Protein AF-A0A496Q7R2-F1 (afdb_monomer_lite)

Foldseek 3Di:
DFPDWDWDDDDQKIKIKGFDDPVQLVVCVVVVVPVPQDWDDDDQWIWTDHSGIIMIMHRDLLVCVVVVLVCCVVPPDPVVSVVSVVVVLVVCVVVVVVVSCVSVVDDDPDPDDDD

pLDDT: mean 73.08, std 11.81, range [38.75, 91.88]

Secondary structure (DSSP, 8-state):
-EEEEEEEEETTEEEEEEEEPHHHHHHHHHTT-TT-SEEEEETTEEEEE-SSEEEEEES-HHHHHHHHHHHHHHHS-HHHHHHHHHHHHHHHHHTT-HHHHHHTT----------

Structure (mmCIF, N/CA/C/O backbone):
data_AF-A0A496Q7R2-F1
#
_entry.id   AF-A0A496Q7R2-F1
#
loop_
_atom_site.group_PDB
_atom_site.id
_atom_site.type_symbol
_atom_site.label_atom_id
_atom_site.label_alt_id
_atom_site.label_comp_id
_atom_site.label_asym_id
_atom_site.label_entity_id
_atom_site.label_seq_id
_atom_site.pdbx_PDB_ins_code
_atom_site.Cartn_x
_atom_site.Cartn_y
_atom_site.Cartn_z
_atom_site.occupancy
_atom_site.B_iso_or_equiv
_atom_site.auth_seq_id
_atom_site.auth_comp_id
_atom_site.auth_asym_id
_atom_site.auth_atom_id
_atom_site.pdbx_PDB_model_num
ATOM 1 N N . MET A 1 1 ? 12.863 3.763 -6.758 1.00 65.50 1 MET A N 1
ATOM 2 C CA . MET A 1 1 ? 12.628 4.214 -5.381 1.00 65.50 1 MET A CA 1
ATOM 3 C C . MET A 1 1 ? 11.128 4.462 -5.211 1.00 65.50 1 MET A C 1
ATOM 5 O O . MET A 1 1 ? 10.426 4.427 -6.215 1.00 65.50 1 MET A O 1
ATOM 9 N N . ILE A 1 2 ? 10.617 4.609 -3.985 1.00 66.31 2 ILE A N 1
ATOM 10 C CA . ILE A 1 2 ? 9.242 5.096 -3.757 1.00 66.31 2 ILE A CA 1
ATOM 11 C C . ILE A 1 2 ? 9.354 6.579 -3.459 1.00 66.31 2 ILE A C 1
ATOM 13 O O . ILE A 1 2 ? 9.949 6.939 -2.438 1.00 66.31 2 ILE A O 1
ATOM 17 N N . ASP A 1 3 ? 8.772 7.398 -4.318 1.00 70.06 3 ASP A N 1
ATOM 18 C CA . ASP A 1 3 ? 8.948 8.849 -4.299 1.00 70.06 3 ASP A CA 1
ATOM 19 C C . ASP A 1 3 ? 7.937 9.520 -3.378 1.00 70.06 3 AS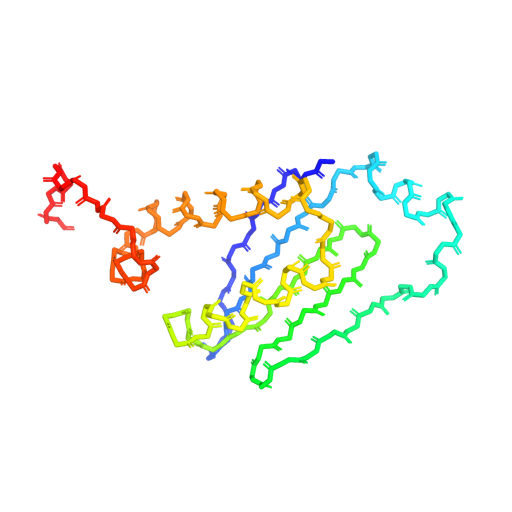P A C 1
ATOM 21 O O . ASP A 1 3 ? 8.248 10.506 -2.717 1.00 70.06 3 ASP A O 1
ATOM 25 N N . GLY A 1 4 ? 6.765 8.910 -3.213 1.00 68.38 4 GLY A N 1
ATOM 26 C CA . GLY A 1 4 ? 5.718 9.426 -2.346 1.00 68.38 4 GLY A CA 1
ATOM 27 C C . GLY A 1 4 ? 4.857 8.321 -1.764 1.00 68.38 4 GLY A C 1
ATOM 28 O O . GLY A 1 4 ? 4.758 7.228 -2.323 1.00 68.38 4 GLY A O 1
ATOM 29 N N . ILE A 1 5 ? 4.243 8.622 -0.624 1.00 71.12 5 ILE A N 1
ATOM 30 C CA . ILE A 1 5 ? 3.136 7.840 -0.080 1.00 71.12 5 ILE A CA 1
ATOM 31 C C . ILE A 1 5 ? 1.965 8.774 0.146 1.00 71.12 5 ILE A C 1
ATOM 33 O O . ILE A 1 5 ? 2.142 9.881 0.654 1.00 71.12 5 ILE A O 1
ATOM 37 N N . GLN A 1 6 ? 0.779 8.311 -0.216 1.00 79.44 6 GLN A N 1
ATOM 38 C CA . GLN A 1 6 ? -0.472 9.005 0.037 1.00 79.44 6 GLN A CA 1
ATOM 39 C C . GLN A 1 6 ? -1.402 8.072 0.806 1.00 79.44 6 GLN A C 1
ATOM 41 O O . GLN A 1 6 ? -1.515 6.896 0.470 1.00 79.44 6 GLN A O 1
ATOM 46 N N . LEU A 1 7 ? -2.050 8.598 1.846 1.00 78.12 7 LEU A N 1
ATOM 47 C CA . LEU A 1 7 ? -3.174 7.936 2.498 1.00 78.12 7 LEU A CA 1
ATOM 48 C C . LEU A 1 7 ? -4.435 8.729 2.177 1.00 78.12 7 LEU A C 1
ATOM 50 O O . LEU A 1 7 ? -4.589 9.866 2.623 1.00 78.12 7 LEU A O 1
ATOM 54 N N . LEU A 1 8 ? -5.334 8.120 1.416 1.00 80.38 8 LEU A N 1
ATOM 55 C CA . LEU A 1 8 ? -6.618 8.697 1.047 1.00 80.38 8 LEU A CA 1
ATOM 56 C C . LEU A 1 8 ? -7.740 7.946 1.758 1.00 80.38 8 LEU A C 1
ATOM 58 O O . LEU A 1 8 ? -7.656 6.744 2.010 1.00 80.38 8 LEU A O 1
ATOM 62 N N . LYS A 1 9 ? -8.818 8.660 2.075 1.00 8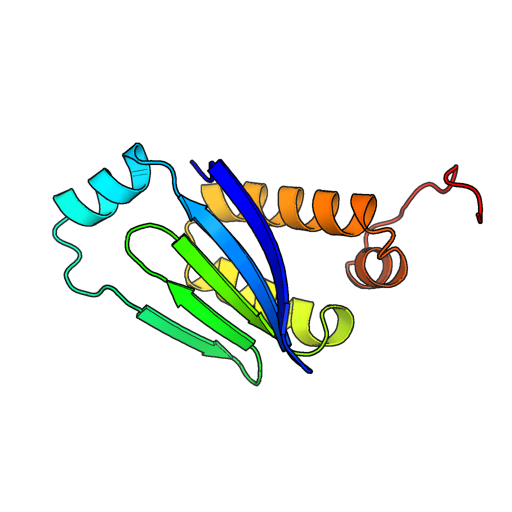0.12 9 LYS A N 1
ATOM 63 C CA . LYS A 1 9 ? -10.052 8.073 2.598 1.00 80.12 9 LYS A CA 1
ATOM 64 C C . LYS A 1 9 ? -11.179 8.360 1.617 1.00 80.12 9 LYS A C 1
ATOM 66 O O . LYS A 1 9 ? -11.425 9.517 1.293 1.00 80.12 9 LYS A O 1
ATOM 71 N N . SER A 1 10 ? -11.895 7.323 1.194 1.00 83.56 10 SER A N 1
ATOM 72 C CA . SER A 1 10 ? -13.124 7.463 0.410 1.00 83.56 10 SER A CA 1
ATOM 73 C C . SER A 1 10 ? -14.227 6.621 1.033 1.00 83.56 10 SER A C 1
ATOM 75 O O . SER A 1 10 ? -14.125 5.396 1.113 1.00 83.56 10 SER A O 1
ATOM 77 N N . LYS A 1 11 ? -15.294 7.284 1.494 1.00 84.94 11 LYS A N 1
ATOM 78 C CA . LYS A 1 11 ? -16.407 6.656 2.225 1.00 84.94 11 LYS A CA 1
ATOM 79 C C . LYS A 1 11 ? -15.888 5.802 3.401 1.00 84.94 11 LYS A C 1
ATOM 81 O O . LYS A 1 11 ? -15.306 6.342 4.341 1.00 84.94 11 LYS A O 1
ATOM 86 N N . ASN A 1 12 ? -16.067 4.483 3.311 1.00 82.56 12 ASN A N 1
ATOM 87 C CA . ASN A 1 12 ? -15.686 3.483 4.314 1.00 82.56 12 ASN A CA 1
ATOM 88 C C . ASN A 1 12 ? -14.391 2.732 3.952 1.00 82.56 12 ASN A C 1
ATOM 90 O O . ASN A 1 12 ? -14.148 1.646 4.475 1.00 82.56 12 ASN A O 1
ATOM 94 N N . ARG A 1 13 ? -13.593 3.268 3.022 1.00 84.62 13 ARG A N 1
ATOM 95 C CA . ARG A 1 13 ? -12.349 2.664 2.539 1.00 84.62 13 ARG A CA 1
ATOM 96 C C . ARG A 1 13 ? -11.179 3.625 2.698 1.00 84.62 13 ARG A C 1
ATOM 98 O O . ARG A 1 13 ? -11.333 4.845 2.582 1.00 84.62 13 ARG A O 1
ATOM 105 N N . TYR A 1 14 ? -10.018 3.044 2.938 1.00 83.12 14 TYR A N 1
ATOM 106 C CA . TYR A 1 14 ? -8.726 3.701 2.998 1.00 83.12 14 TYR A CA 1
ATOM 107 C C . TYR A 1 14 ? -7.854 3.176 1.863 1.00 83.12 14 TYR A C 1
ATOM 109 O O . TYR A 1 14 ? -7.907 1.991 1.544 1.00 83.12 14 TYR A O 1
ATOM 117 N N . TYR A 1 15 ? -7.058 4.066 1.280 1.00 84.38 15 TYR A N 1
ATOM 118 C CA . TYR A 1 15 ? -6.172 3.775 0.160 1.00 84.38 15 TYR A CA 1
ATOM 119 C C . TYR A 1 15 ? -4.779 4.257 0.522 1.00 84.38 15 TYR A C 1
ATOM 121 O O . TYR A 1 15 ? -4.593 5.435 0.828 1.00 84.38 15 TYR A O 1
ATOM 129 N N . LEU A 1 16 ? -3.819 3.344 0.518 1.00 84.44 16 LEU A N 1
ATOM 130 C CA . LEU A 1 16 ? -2.415 3.633 0.739 1.00 84.44 16 LEU A CA 1
ATOM 131 C C . LEU A 1 16 ? -1.669 3.469 -0.584 1.00 84.44 16 LEU A C 1
ATOM 133 O O . LEU A 1 16 ? -1.413 2.348 -1.020 1.00 84.44 16 LEU A O 1
ATOM 137 N N . THR A 1 17 ? -1.331 4.586 -1.213 1.00 83.81 17 THR A N 1
ATOM 138 C CA . THR A 1 17 ? -0.725 4.626 -2.547 1.00 83.81 17 THR A CA 1
ATOM 139 C C . THR A 1 17 ? 0.769 4.908 -2.432 1.00 83.81 17 THR A C 1
ATOM 141 O O . THR A 1 17 ? 1.179 5.902 -1.834 1.00 83.81 17 THR A O 1
ATOM 144 N N . PHE A 1 18 ? 1.592 4.050 -3.026 1.00 83.81 18 PHE A N 1
ATOM 145 C CA . PHE A 1 18 ? 3.043 4.159 -3.136 1.00 83.81 18 PHE A CA 1
ATOM 146 C C . PHE A 1 18 ? 3.410 4.615 -4.549 1.00 83.81 18 PHE A C 1
ATOM 148 O O . PHE A 1 18 ? 3.390 3.821 -5.492 1.00 83.81 18 PHE A O 1
ATOM 155 N N . LEU A 1 19 ? 3.775 5.887 -4.699 1.00 81.44 19 LEU A N 1
ATOM 156 C CA . LEU A 1 19 ? 4.212 6.439 -5.980 1.00 81.44 19 LEU A CA 1
ATOM 157 C C . LEU A 1 19 ? 5.630 5.961 -6.291 1.00 81.44 19 LEU A C 1
ATOM 159 O O . LEU A 1 19 ? 6.528 6.050 -5.447 1.00 81.44 19 LEU A O 1
ATOM 163 N N . LEU A 1 20 ? 5.836 5.437 -7.495 1.00 77.19 20 LEU A N 1
ATOM 164 C CA . LEU A 1 20 ? 7.123 4.902 -7.923 1.00 77.19 20 LEU A CA 1
ATOM 165 C C . LEU A 1 20 ? 7.916 5.965 -8.666 1.00 77.19 20 LEU A C 1
ATOM 167 O O . LEU A 1 20 ? 7.371 6.715 -9.468 1.00 77.19 20 LEU A O 1
ATOM 171 N N . SER A 1 21 ? 9.226 5.973 -8.432 1.00 78.56 21 SER A N 1
ATOM 172 C CA . SER A 1 21 ? 10.146 6.797 -9.211 1.00 78.56 21 SER A CA 1
ATOM 173 C C . SER A 1 21 ? 10.110 6.444 -10.686 1.00 78.56 21 SER A C 1
ATOM 175 O O . SER A 1 21 ? 10.067 5.250 -10.997 1.00 78.56 21 SER A O 1
ATOM 177 N N . GLU A 1 22 ? 10.332 7.431 -11.554 1.00 77.31 22 GLU A N 1
ATOM 178 C CA . GLU A 1 22 ? 10.515 7.243 -13.003 1.00 77.31 22 GLU A CA 1
ATOM 179 C C . GLU A 1 22 ? 11.480 6.092 -13.311 1.00 77.31 22 GLU A C 1
ATOM 181 O O . GLU A 1 22 ? 11.129 5.172 -14.034 1.00 77.31 22 GLU A O 1
ATOM 186 N N . LYS A 1 23 ? 12.621 6.006 -12.613 1.00 76.25 23 LYS A N 1
ATOM 187 C CA . LYS A 1 23 ? 13.585 4.900 -12.772 1.00 76.25 23 LYS A CA 1
ATOM 188 C C . LYS A 1 23 ? 12.993 3.495 -12.560 1.00 76.25 23 LYS A C 1
ATOM 190 O O . LYS A 1 23 ? 13.462 2.532 -13.163 1.00 76.25 23 LYS A O 1
ATOM 195 N N . ILE A 1 24 ? 12.021 3.335 -11.659 1.00 71.44 24 ILE A N 1
ATOM 196 C CA . ILE A 1 24 ? 11.333 2.048 -11.440 1.00 71.44 24 ILE A CA 1
ATOM 197 C C . ILE A 1 24 ? 10.259 1.843 -12.498 1.00 71.44 24 ILE A C 1
ATOM 199 O O . ILE A 1 24 ? 10.161 0.735 -13.020 1.00 71.44 24 ILE A O 1
ATOM 203 N N . THR A 1 25 ? 9.485 2.881 -12.800 1.00 69.56 25 THR A N 1
ATOM 204 C CA . THR A 1 25 ? 8.472 2.869 -13.859 1.00 69.56 25 THR A CA 1
ATOM 205 C C . THR A 1 25 ? 9.101 2.443 -15.189 1.00 69.56 25 THR A C 1
ATOM 207 O O . THR A 1 25 ? 8.674 1.457 -15.787 1.00 69.56 25 THR A O 1
ATOM 210 N N . ASP A 1 26 ? 10.217 3.065 -15.566 1.00 69.94 26 ASP A N 1
ATOM 211 C CA . ASP A 1 26 ? 11.004 2.736 -16.753 1.00 69.94 26 ASP A CA 1
ATOM 212 C C . ASP A 1 26 ? 11.559 1.320 -16.693 1.00 69.94 26 ASP A C 1
ATOM 214 O O . ASP A 1 26 ? 11.557 0.607 -17.688 1.00 69.94 26 ASP A O 1
ATOM 218 N N . ARG A 1 27 ? 12.014 0.856 -15.524 1.00 70.56 27 ARG A N 1
ATOM 219 C CA . ARG A 1 27 ? 12.489 -0.525 -15.371 1.00 70.56 27 ARG A CA 1
ATOM 220 C C . ARG A 1 27 ? 11.352 -1.533 -15.566 1.00 70.56 27 ARG A C 1
ATOM 222 O O . ARG A 1 27 ? 11.571 -2.541 -16.229 1.00 70.56 27 ARG A O 1
ATOM 229 N N . ARG A 1 28 ? 10.151 -1.278 -15.031 1.00 72.06 28 ARG A N 1
ATOM 230 C CA . ARG A 1 28 ? 8.963 -2.131 -15.241 1.00 72.06 28 ARG A CA 1
ATOM 231 C C . ARG A 1 28 ? 8.558 -2.157 -16.718 1.00 72.06 28 ARG A C 1
ATOM 233 O O . ARG A 1 28 ? 8.269 -3.234 -17.243 1.00 72.06 28 ARG A O 1
ATOM 240 N N . TYR A 1 29 ? 8.611 -1.002 -17.379 1.00 65.25 29 TYR A N 1
ATOM 241 C CA . TYR A 1 29 ? 8.330 -0.849 -18.804 1.00 65.25 29 TYR A CA 1
ATOM 242 C C . TYR A 1 29 ? 9.368 -1.564 -19.688 1.00 65.25 29 TYR A C 1
ATOM 244 O O . TYR A 1 29 ? 9.009 -2.417 -20.499 1.00 65.25 29 TYR A O 1
ATOM 252 N N . ASN A 1 30 ? 10.659 -1.296 -19.473 1.00 60.56 30 ASN A N 1
ATOM 253 C CA . ASN A 1 30 ? 11.777 -1.841 -20.253 1.00 60.56 30 ASN A CA 1
ATOM 254 C C . ASN A 1 30 ? 11.959 -3.352 -20.072 1.00 60.56 30 ASN A C 1
ATOM 256 O O . ASN A 1 30 ? 12.416 -4.028 -20.989 1.00 60.56 30 ASN A O 1
ATOM 260 N N . LEU A 1 31 ? 11.566 -3.907 -18.921 1.00 62.00 31 LEU A N 1
ATOM 261 C CA . LEU A 1 31 ? 11.523 -5.359 -18.710 1.00 62.00 31 LEU A CA 1
A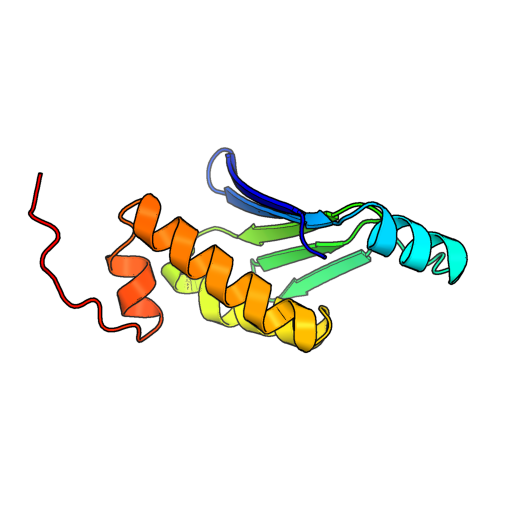TOM 262 C C . LEU A 1 31 ? 10.364 -6.040 -19.456 1.00 62.00 31 LEU A C 1
ATOM 264 O O . LEU A 1 31 ? 10.191 -7.251 -19.331 1.00 62.00 31 LEU A O 1
ATOM 268 N N . GLY A 1 32 ? 9.551 -5.292 -20.210 1.00 50.47 32 GLY A N 1
ATOM 269 C CA . GLY A 1 32 ? 8.461 -5.852 -21.002 1.00 50.47 32 GLY A CA 1
ATOM 270 C C . GLY A 1 32 ? 7.432 -6.584 -20.144 1.00 50.47 32 GLY A C 1
ATOM 271 O O . GLY A 1 32 ? 6.791 -7.519 -20.626 1.00 50.47 32 GLY A O 1
ATOM 272 N N . LEU A 1 33 ? 7.274 -6.190 -18.872 1.00 58.28 33 LEU A N 1
ATOM 273 C CA . LEU A 1 33 ? 6.300 -6.773 -17.953 1.00 58.28 33 LEU A CA 1
ATOM 274 C C . LEU A 1 33 ? 4.885 -6.355 -18.387 1.00 58.28 33 LEU A C 1
ATOM 276 O O . LEU A 1 33 ? 4.250 -5.502 -17.773 1.00 58.28 33 LEU A O 1
ATOM 280 N N . ARG A 1 34 ? 4.374 -6.995 -19.450 1.00 51.88 34 ARG A N 1
ATOM 281 C CA . ARG A 1 34 ? 3.019 -6.823 -20.019 1.00 51.88 34 ARG A CA 1
ATOM 282 C C . ARG A 1 34 ? 1.895 -7.211 -19.055 1.00 51.88 34 ARG A C 1
ATOM 284 O O . ARG A 1 34 ? 0.728 -7.026 -19.364 1.00 51.88 34 ARG A O 1
ATOM 291 N N . ALA A 1 35 ? 2.243 -7.773 -17.902 1.00 56.31 35 ALA A N 1
ATOM 292 C CA . ALA A 1 35 ? 1.311 -8.274 -16.907 1.00 56.31 35 ALA A CA 1
ATOM 293 C C . ALA A 1 35 ? 0.765 -7.183 -15.967 1.00 56.31 35 ALA A C 1
ATOM 295 O O . ALA A 1 35 ? 0.190 -7.539 -14.948 1.00 56.31 35 ALA A O 1
ATOM 296 N N . TYR A 1 36 ? 0.976 -5.893 -16.253 1.00 64.50 36 TYR A N 1
ATOM 297 C CA . TYR A 1 36 ? 0.385 -4.786 -15.495 1.00 64.50 36 TYR A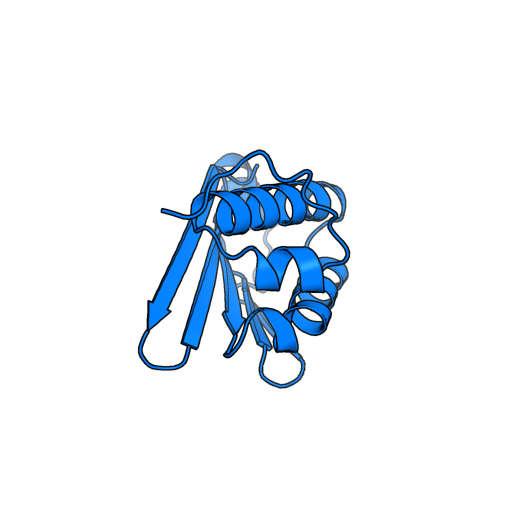 CA 1
ATOM 298 C C . TYR A 1 36 ? -0.822 -4.186 -16.236 1.00 64.50 36 TYR A C 1
ATOM 300 O O . TYR A 1 36 ? -0.757 -4.047 -17.459 1.00 64.50 36 TYR A O 1
ATOM 308 N N . PRO A 1 37 ? -1.881 -3.765 -15.519 1.00 76.31 37 PRO A N 1
ATOM 309 C CA . PRO A 1 37 ? -2.004 -3.756 -14.057 1.00 76.31 37 PRO A CA 1
ATOM 310 C C . PRO A 1 37 ? -2.245 -5.147 -13.443 1.00 76.31 37 PRO A C 1
ATOM 312 O O . PRO A 1 37 ? -2.804 -6.031 -14.086 1.00 76.31 37 PRO A O 1
ATOM 315 N N . LYS A 1 38 ? -1.827 -5.328 -12.184 1.00 81.31 38 LYS A N 1
ATOM 316 C CA . LYS A 1 38 ? -2.075 -6.538 -11.383 1.00 81.31 38 LYS A CA 1
ATOM 317 C C . LYS A 1 38 ? -2.971 -6.212 -10.205 1.00 81.31 38 LYS A C 1
ATOM 319 O O . LYS A 1 38 ? -2.820 -5.160 -9.591 1.00 81.31 38 LYS A O 1
ATOM 324 N N . LEU A 1 39 ? -3.850 -7.146 -9.870 1.00 86.25 39 LEU A N 1
ATOM 325 C CA . LEU A 1 39 ? -4.692 -7.070 -8.689 1.00 86.25 39 LEU A CA 1
ATOM 326 C C . LEU A 1 39 ? -4.462 -8.314 -7.838 1.00 86.25 39 LEU A C 1
ATOM 328 O O . LEU A 1 39 ? -4.681 -9.435 -8.296 1.00 86.25 39 LEU A O 1
ATOM 332 N N . PHE A 1 40 ? -4.036 -8.100 -6.601 1.00 86.31 40 PHE A N 1
ATOM 333 C CA . PHE A 1 40 ? -3.868 -9.138 -5.595 1.00 86.31 40 PHE A CA 1
ATOM 334 C C . PHE A 1 40 ? -4.878 -8.899 -4.482 1.00 86.31 40 PHE A C 1
ATOM 336 O O . PHE A 1 40 ? -5.113 -7.757 -4.092 1.00 86.31 40 PHE A O 1
ATOM 343 N N . LYS A 1 41 ? -5.491 -9.964 -3.970 1.00 87.94 41 LYS A N 1
ATOM 344 C CA . LYS A 1 41 ? -6.517 -9.856 -2.930 1.00 87.94 41 LYS A CA 1
ATOM 345 C C . LYS A 1 41 ? -6.214 -10.791 -1.780 1.00 87.94 41 LYS A C 1
ATOM 347 O O . LYS A 1 41 ? -5.801 -11.930 -1.992 1.00 87.94 41 LYS A O 1
ATOM 352 N N . ARG A 1 42 ? -6.469 -10.312 -0.568 1.00 85.00 42 ARG A N 1
ATOM 353 C CA . ARG A 1 42 ? -6.479 -11.124 0.645 1.00 85.00 42 ARG A CA 1
ATOM 354 C C . ARG A 1 42 ? -7.561 -10.597 1.577 1.00 85.00 42 ARG A C 1
ATOM 356 O O . ARG A 1 42 ? -7.472 -9.477 2.073 1.00 85.00 42 ARG A O 1
ATOM 363 N N . ASP A 1 43 ? -8.587 -11.411 1.795 1.00 86.38 43 ASP A N 1
ATOM 364 C CA . ASP A 1 43 ? -9.811 -11.026 2.501 1.00 86.38 43 ASP A CA 1
ATOM 365 C C . ASP A 1 43 ? -10.416 -9.723 1.943 1.00 86.38 43 ASP A C 1
ATOM 367 O O . ASP A 1 43 ? -10.824 -9.675 0.784 1.00 86.38 43 ASP A O 1
ATOM 371 N N . LYS A 1 44 ? -10.474 -8.667 2.764 1.00 85.50 44 LYS A N 1
ATOM 372 C CA . LYS A 1 44 ? -10.995 -7.335 2.413 1.00 85.50 44 LYS A CA 1
ATOM 373 C C . LYS A 1 44 ? -9.903 -6.340 2.008 1.00 85.50 44 LYS A C 1
ATOM 375 O O . LYS A 1 44 ? -10.197 -5.154 1.887 1.00 85.50 44 LYS A O 1
ATOM 380 N N . VAL A 1 45 ? -8.665 -6.807 1.852 1.00 87.62 45 VAL A N 1
ATOM 381 C CA . VAL A 1 45 ? -7.521 -5.988 1.449 1.00 87.62 45 VAL A CA 1
ATOM 382 C C . VAL A 1 45 ? -7.175 -6.292 -0.001 1.00 87.62 45 VAL A C 1
ATOM 384 O O . VAL A 1 45 ? -7.002 -7.455 -0.379 1.00 87.62 45 VAL A O 1
ATOM 387 N N . GLU A 1 46 ? -7.051 -5.247 -0.810 1.00 91.88 46 GLU A N 1
ATOM 388 C CA . GLU A 1 46 ? -6.712 -5.360 -2.227 1.00 91.88 46 GLU A CA 1
ATOM 389 C C . GLU A 1 46 ? -5.437 -4.566 -2.513 1.00 91.88 46 GLU A C 1
ATOM 391 O O . GLU A 1 46 ? -5.338 -3.404 -2.140 1.00 91.88 46 GLU A O 1
ATOM 396 N N . LEU A 1 47 ? -4.452 -5.190 -3.160 1.00 87.88 47 LEU A N 1
ATOM 397 C CA . LEU A 1 47 ? -3.250 -4.533 -3.669 1.00 87.88 47 LEU A CA 1
ATOM 398 C C . LEU A 1 47 ? -3.369 -4.422 -5.189 1.00 87.88 47 LEU A C 1
ATOM 400 O O . LEU A 1 47 ? -3.317 -5.425 -5.906 1.00 87.88 47 LEU A O 1
ATOM 404 N N . PHE A 1 48 ? -3.501 -3.197 -5.671 1.00 88.12 48 PHE A N 1
ATOM 405 C CA . PHE A 1 48 ? -3.449 -2.857 -7.079 1.00 88.12 48 PHE A CA 1
ATOM 406 C C . PHE A 1 48 ? -2.050 -2.364 -7.443 1.00 88.12 48 PHE A C 1
ATOM 408 O O . PHE A 1 48 ? -1.561 -1.385 -6.890 1.00 88.12 48 PHE A O 1
ATOM 415 N N . SER A 1 49 ? -1.403 -3.008 -8.407 1.00 84.62 49 SER A N 1
ATOM 416 C CA . SER A 1 49 ? -0.102 -2.580 -8.915 1.00 84.62 49 SER A CA 1
ATOM 417 C C . SER A 1 49 ? -0.215 -2.135 -10.365 1.00 84.62 49 SER A C 1
ATOM 419 O O . SER A 1 49 ? -0.736 -2.863 -11.211 1.00 84.62 49 SER A O 1
ATOM 421 N N . SER A 1 50 ? 0.324 -0.960 -10.668 1.00 84.69 50 SER A N 1
ATOM 422 C CA . SER A 1 50 ? 0.394 -0.377 -12.007 1.00 84.69 50 SER A CA 1
ATOM 423 C C . SER A 1 50 ? 1.849 -0.176 -12.448 1.00 84.69 50 SER A C 1
ATOM 425 O O . SER A 1 50 ? 2.788 -0.637 -11.797 1.00 84.69 50 SER A O 1
ATOM 427 N N . GLN A 1 51 ? 2.059 0.506 -13.574 1.00 77.75 51 GLN A N 1
ATOM 428 C CA . GLN A 1 51 ? 3.408 0.904 -13.988 1.00 77.75 51 GLN A CA 1
ATOM 429 C C . GLN A 1 51 ? 4.012 1.948 -13.038 1.00 77.75 51 GLN A C 1
ATOM 431 O O . GLN A 1 51 ? 5.195 1.864 -12.718 1.00 77.75 51 GLN A O 1
ATOM 436 N N . SER A 1 52 ? 3.192 2.881 -12.546 1.00 80.25 52 SER A N 1
ATOM 437 C CA . SER A 1 52 ? 3.664 4.089 -11.854 1.00 80.25 52 SER A CA 1
ATOM 438 C C . SER A 1 52 ? 3.386 4.094 -10.350 1.00 80.25 52 SER A C 1
ATOM 440 O O . SER A 1 52 ? 3.895 4.954 -9.635 1.00 80.25 52 SER A O 1
ATOM 442 N N . TYR A 1 53 ? 2.576 3.162 -9.848 1.00 84.94 53 TYR A N 1
ATOM 443 C CA . TYR A 1 53 ? 2.232 3.087 -8.430 1.00 84.94 53 TYR A CA 1
ATOM 444 C C . TYR A 1 53 ? 1.840 1.674 -7.994 1.00 84.94 53 TYR A C 1
ATOM 446 O O . TYR A 1 53 ? 1.441 0.842 -8.807 1.00 84.94 53 TYR A O 1
ATOM 454 N N . ASP A 1 54 ? 1.938 1.429 -6.692 1.00 84.75 54 ASP A N 1
ATOM 455 C CA . ASP A 1 54 ? 1.311 0.301 -6.004 1.00 84.75 54 ASP A CA 1
ATOM 456 C C . ASP A 1 54 ? 0.303 0.893 -4.994 1.00 84.75 54 ASP A C 1
ATOM 458 O O . ASP A 1 54 ? 0.631 1.855 -4.312 1.00 84.75 54 ASP A O 1
ATOM 462 N N . GLU A 1 55 ? -0.926 0.395 -4.907 1.00 89.38 55 GLU A N 1
ATOM 463 C CA . GLU A 1 55 ? -1.997 0.941 -4.061 1.00 89.38 55 GLU A CA 1
ATOM 464 C C . GLU A 1 55 ? -2.670 -0.163 -3.258 1.00 89.38 55 GLU A C 1
ATOM 466 O O . GLU A 1 55 ? -3.050 -1.190 -3.813 1.00 89.38 55 GLU A O 1
ATOM 471 N N . ILE A 1 56 ? -2.830 0.053 -1.954 1.00 89.50 56 ILE A N 1
ATOM 472 C CA . ILE A 1 56 ? -3.505 -0.886 -1.060 1.00 89.50 56 ILE A CA 1
ATOM 473 C C . ILE A 1 56 ? -4.819 -0.289 -0.588 1.00 89.50 56 ILE A C 1
ATOM 475 O O . ILE A 1 56 ? -4.829 0.723 0.112 1.00 89.50 56 ILE A O 1
ATOM 479 N N . GLU A 1 57 ? -5.912 -0.960 -0.916 1.00 91.00 57 GLU A N 1
ATOM 480 C CA . GLU A 1 57 ? -7.246 -0.672 -0.417 1.00 91.00 57 GLU A CA 1
ATOM 481 C C . GLU A 1 57 ? -7.550 -1.526 0.824 1.00 91.00 57 GLU A C 1
ATOM 483 O O . GLU A 1 57 ? -7.319 -2.736 0.825 1.00 91.00 57 GLU A O 1
ATOM 488 N N . PHE A 1 58 ? -8.080 -0.909 1.883 1.00 89.06 58 PHE A N 1
ATOM 489 C CA . PHE A 1 58 ? -8.495 -1.588 3.116 1.00 89.06 58 PHE A CA 1
ATOM 490 C C . PHE A 1 58 ? -9.628 -0.836 3.835 1.00 89.06 58 PHE A C 1
ATOM 492 O O . PHE A 1 58 ? -9.976 0.294 3.486 1.00 89.06 58 PHE A O 1
ATOM 499 N N . THR A 1 59 ? -10.228 -1.450 4.859 1.00 86.75 59 THR A N 1
ATOM 500 C CA . THR A 1 59 ? -11.400 -0.886 5.561 1.00 86.75 59 THR A CA 1
ATOM 501 C C . THR A 1 59 ? -11.083 -0.375 6.958 1.00 86.75 59 THR A C 1
ATOM 503 O O . THR A 1 59 ? -11.633 0.636 7.396 1.00 86.75 59 THR A O 1
ATOM 506 N N . ASN A 1 60 ? -10.185 -1.050 7.667 1.00 84.19 60 ASN A N 1
ATOM 507 C CA . ASN A 1 60 ? -9.763 -0.676 9.004 1.00 84.19 60 ASN A CA 1
ATOM 508 C C . ASN A 1 60 ? -8.297 -1.061 9.174 1.00 84.19 60 ASN A C 1
ATOM 510 O O . ASN A 1 60 ? -7.970 -2.240 9.170 1.00 84.19 60 ASN A O 1
ATOM 514 N N . LEU A 1 61 ? -7.428 -0.064 9.336 1.00 76.75 61 LEU A N 1
ATOM 515 C CA . LEU A 1 61 ? -5.990 -0.292 9.406 1.00 76.75 61 LEU A CA 1
ATOM 516 C C . LEU A 1 61 ? -5.606 -1.302 10.493 1.00 76.75 61 LEU A C 1
ATOM 518 O O . LEU A 1 61 ? -4.860 -2.228 10.210 1.00 76.75 61 LEU A O 1
ATOM 522 N N . ASP A 1 62 ? -6.138 -1.145 11.703 1.00 74.38 62 ASP A N 1
ATOM 523 C CA . ASP A 1 62 ? -5.751 -1.945 12.870 1.00 74.38 62 ASP A CA 1
ATOM 524 C C . ASP A 1 62 ? -6.100 -3.424 12.669 1.00 74.38 62 ASP A C 1
ATOM 526 O O . ASP A 1 62 ? -5.314 -4.313 12.988 1.00 74.38 62 ASP A O 1
ATOM 530 N N . LYS A 1 63 ? -7.278 -3.691 12.095 1.00 83.12 63 LYS A N 1
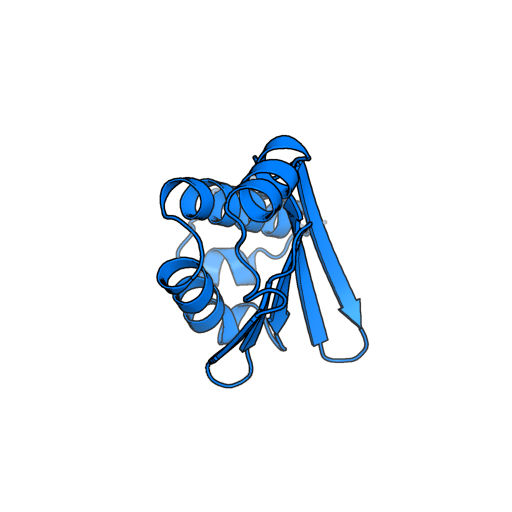ATOM 531 C CA . LYS A 1 63 ? -7.748 -5.055 11.813 1.00 83.12 63 LYS A CA 1
ATOM 532 C C . LYS A 1 63 ? -7.088 -5.656 10.577 1.00 83.12 63 LYS A C 1
ATOM 534 O O . LYS A 1 63 ? -6.815 -6.853 10.548 1.00 83.12 63 LYS A O 1
ATOM 539 N N . ASP A 1 64 ? -6.842 -4.833 9.564 1.00 84.56 64 ASP A N 1
ATOM 540 C CA . ASP A 1 64 ? -6.416 -5.284 8.242 1.00 84.56 64 ASP A CA 1
ATOM 541 C C . ASP A 1 64 ? -4.880 -5.313 8.098 1.00 84.56 64 ASP A C 1
ATOM 543 O O . ASP A 1 64 ? -4.368 -5.912 7.149 1.00 84.56 64 ASP A O 1
ATOM 547 N N . TYR A 1 65 ? -4.111 -4.732 9.032 1.00 80.00 65 TYR A N 1
ATOM 548 C CA . TYR A 1 65 ? -2.659 -4.565 8.880 1.00 80.00 65 TYR A CA 1
ATOM 549 C C . TYR A 1 65 ? -1.897 -5.872 8.656 1.00 80.00 65 TYR A C 1
ATOM 551 O O . TYR A 1 65 ? -0.982 -5.920 7.835 1.00 80.00 65 TYR A O 1
ATOM 559 N N . GLY A 1 66 ? -2.280 -6.957 9.334 1.00 82.25 66 GLY A N 1
ATOM 560 C CA . GLY A 1 66 ? -1.655 -8.265 9.112 1.00 82.25 66 GLY A CA 1
ATOM 561 C C . GLY A 1 66 ? -1.771 -8.730 7.653 1.00 82.25 66 GLY A C 1
ATOM 562 O O . GLY A 1 66 ? -0.814 -9.265 7.088 1.00 82.25 66 GLY A O 1
ATOM 563 N N . ASN A 1 67 ? -2.916 -8.462 7.021 1.00 84.81 67 ASN A N 1
ATOM 564 C CA . ASN A 1 67 ? -3.168 -8.770 5.616 1.00 84.81 67 ASN A CA 1
ATOM 565 C C . ASN A 1 67 ? -2.457 -7.790 4.675 1.00 84.81 67 ASN A C 1
ATOM 567 O O . ASN A 1 67 ? -1.850 -8.234 3.700 1.00 84.81 67 ASN A O 1
ATOM 571 N N . ILE A 1 68 ? -2.443 -6.495 5.009 1.00 82.50 68 ILE A N 1
ATOM 572 C CA . ILE A 1 68 ? -1.667 -5.459 4.303 1.00 82.50 68 ILE A CA 1
ATOM 573 C C . ILE A 1 68 ? -0.187 -5.862 4.243 1.00 82.50 68 ILE A C 1
ATOM 575 O O . ILE A 1 68 ? 0.405 -5.927 3.166 1.00 82.50 68 ILE A O 1
ATOM 579 N N . ARG A 1 69 ? 0.402 -6.213 5.392 1.00 80.38 69 ARG A N 1
ATOM 580 C CA . ARG A 1 69 ? 1.809 -6.609 5.503 1.00 80.38 69 ARG A CA 1
ATOM 581 C C . ARG A 1 69 ? 2.124 -7.864 4.694 1.00 80.38 69 ARG A C 1
ATOM 583 O O . ARG A 1 69 ? 3.169 -7.922 4.049 1.00 80.38 69 ARG A O 1
ATOM 590 N N . ARG A 1 70 ? 1.237 -8.867 4.708 1.00 83.75 70 ARG A N 1
ATOM 591 C CA . ARG A 1 70 ? 1.406 -10.084 3.894 1.00 83.75 70 ARG A CA 1
ATOM 592 C C . ARG A 1 70 ? 1.358 -9.788 2.400 1.00 83.75 70 ARG A C 1
ATOM 594 O O . ARG A 1 70 ? 2.249 -10.245 1.699 1.00 83.75 70 ARG A O 1
ATOM 601 N N . LEU A 1 71 ? 0.398 -8.990 1.927 1.00 84.12 71 LEU A N 1
ATOM 602 C CA . LEU A 1 71 ? 0.313 -8.616 0.509 1.00 84.12 71 LEU A CA 1
ATOM 603 C C . LEU A 1 71 ? 1.552 -7.843 0.045 1.00 84.12 71 LEU A C 1
ATOM 605 O O . LEU A 1 71 ? 2.092 -8.137 -1.019 1.00 84.12 71 LEU A O 1
ATOM 609 N N . ILE A 1 72 ? 2.045 -6.909 0.864 1.00 78.69 72 ILE A N 1
ATOM 610 C CA . ILE A 1 72 ? 3.310 -6.213 0.598 1.00 78.69 72 ILE A CA 1
ATOM 611 C C . ILE A 1 72 ? 4.460 -7.225 0.518 1.00 78.69 72 ILE A C 1
ATOM 613 O O . ILE A 1 72 ? 5.246 -7.172 -0.420 1.00 78.69 72 ILE A O 1
ATOM 617 N N . ARG A 1 73 ? 4.547 -8.174 1.460 1.00 79.25 73 ARG A N 1
ATOM 618 C CA . ARG A 1 73 ? 5.613 -9.188 1.482 1.00 79.25 73 ARG A CA 1
ATOM 619 C C . ARG A 1 73 ? 5.602 -10.158 0.316 1.00 79.25 73 ARG A C 1
ATOM 621 O O . ARG A 1 73 ? 6.664 -10.512 -0.178 1.00 79.25 73 ARG A O 1
ATOM 628 N N . GLU A 1 74 ? 4.427 -10.596 -0.100 1.00 81.00 74 GLU A N 1
ATOM 629 C CA . GLU A 1 74 ? 4.279 -11.608 -1.143 1.00 81.00 74 GLU A CA 1
ATOM 630 C C . GLU A 1 74 ? 4.467 -11.022 -2.549 1.00 81.00 74 GLU A C 1
ATOM 632 O O . GLU A 1 74 ? 4.834 -11.750 -3.474 1.00 81.00 74 GLU A O 1
ATOM 637 N N . HIS A 1 75 ? 4.216 -9.721 -2.730 1.00 76.19 75 HIS A N 1
ATOM 638 C CA . HIS A 1 75 ? 4.088 -9.128 -4.066 1.00 76.19 75 HIS A CA 1
ATOM 639 C C . HIS A 1 75 ? 4.936 -7.876 -4.310 1.00 76.19 75 HIS A C 1
ATOM 641 O O . HIS A 1 75 ? 5.032 -7.426 -5.454 1.00 76.19 75 HIS A O 1
ATOM 647 N N . ILE A 1 76 ? 5.590 -7.328 -3.284 1.00 72.75 76 ILE A N 1
ATOM 648 C CA . ILE A 1 76 ? 6.530 -6.212 -3.414 1.00 72.75 76 ILE A CA 1
ATOM 649 C C . ILE A 1 76 ? 7.929 -6.690 -3.004 1.00 72.75 76 ILE A C 1
ATOM 651 O O . ILE A 1 76 ? 8.097 -7.358 -1.993 1.00 72.75 76 ILE A O 1
ATOM 655 N N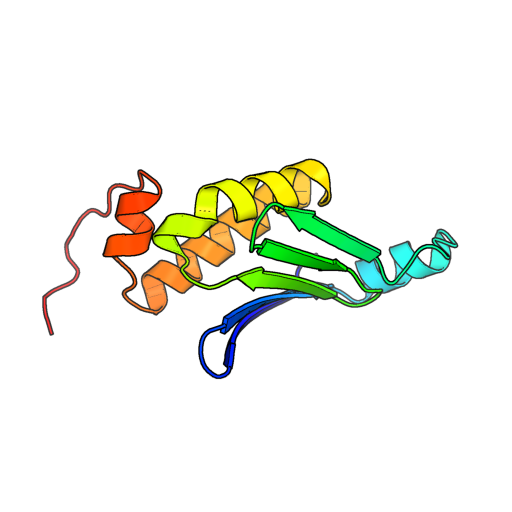 . GLU A 1 77 ? 8.950 -6.354 -3.798 1.00 68.38 77 GLU A N 1
ATOM 656 C CA . GLU A 1 77 ? 10.341 -6.771 -3.554 1.00 68.38 77 GLU A CA 1
ATOM 657 C C . GLU A 1 77 ? 10.854 -6.363 -2.163 1.00 68.38 77 GLU A C 1
ATOM 659 O O . GLU A 1 77 ? 10.639 -5.234 -1.717 1.00 68.38 77 GLU A O 1
ATOM 664 N N . GLU A 1 78 ? 11.610 -7.250 -1.511 1.00 55.62 78 GLU A N 1
ATOM 665 C CA . GLU A 1 78 ? 11.990 -7.153 -0.094 1.00 55.62 78 GLU A CA 1
ATOM 666 C C . GLU A 1 78 ? 12.728 -5.861 0.295 1.00 55.62 78 GLU A C 1
ATOM 668 O O . GLU A 1 78 ? 12.452 -5.263 1.339 1.00 55.62 78 GLU A O 1
ATOM 673 N N . GLU A 1 79 ? 13.603 -5.357 -0.579 1.00 59.03 79 GLU A N 1
ATOM 674 C CA . GLU A 1 79 ? 14.317 -4.092 -0.359 1.00 59.03 79 GLU A CA 1
ATOM 675 C C . GLU A 1 79 ? 13.365 -2.876 -0.319 1.00 59.03 79 GLU A C 1
ATOM 677 O O . GLU A 1 79 ? 13.642 -1.854 0.319 1.00 59.03 79 GLU A O 1
ATOM 682 N N . ARG A 1 80 ? 12.211 -2.982 -0.986 1.00 64.44 80 ARG A N 1
ATOM 683 C CA . ARG A 1 80 ? 11.169 -1.949 -1.030 1.00 64.44 80 ARG A CA 1
ATOM 684 C C . ARG A 1 80 ? 10.211 -2.073 0.152 1.00 64.44 80 ARG A C 1
ATOM 686 O O . ARG A 1 80 ? 9.766 -1.040 0.647 1.00 64.44 80 ARG A O 1
ATOM 693 N N . ILE A 1 81 ? 9.959 -3.288 0.645 1.00 62.94 81 ILE A N 1
ATOM 694 C CA . ILE A 1 81 ? 9.087 -3.554 1.803 1.00 62.94 81 ILE A CA 1
ATOM 695 C C . ILE A 1 81 ? 9.529 -2.753 3.018 1.00 62.94 81 ILE A C 1
ATOM 697 O O . ILE A 1 81 ? 8.714 -2.048 3.594 1.00 62.94 81 ILE A O 1
ATOM 701 N N . LYS A 1 82 ? 10.815 -2.810 3.386 1.00 63.69 82 LYS A N 1
ATOM 702 C CA . LYS A 1 82 ? 11.306 -2.118 4.591 1.00 63.69 82 LYS A CA 1
ATOM 703 C C . LYS A 1 82 ? 11.079 -0.607 4.518 1.00 63.69 82 LYS A C 1
ATOM 705 O O . LYS A 1 82 ? 10.711 0.013 5.509 1.00 63.69 82 LYS A O 1
ATOM 710 N N . ARG A 1 83 ? 11.247 -0.010 3.331 1.00 67.31 83 ARG A N 1
ATOM 711 C CA . ARG A 1 83 ? 10.992 1.426 3.116 1.00 67.31 83 ARG A CA 1
ATOM 712 C C . ARG A 1 83 ? 9.500 1.749 3.137 1.00 67.31 83 ARG A C 1
ATOM 714 O O . ARG A 1 83 ? 9.125 2.803 3.636 1.00 67.31 83 ARG A O 1
ATOM 721 N N . ILE A 1 84 ? 8.665 0.864 2.595 1.00 66.12 84 ILE A N 1
ATOM 722 C CA . ILE A 1 84 ? 7.206 0.975 2.675 1.00 66.12 84 ILE A CA 1
ATOM 723 C C . ILE A 1 84 ? 6.755 0.912 4.129 1.00 66.12 84 ILE A C 1
ATOM 725 O O . ILE A 1 84 ? 6.052 1.813 4.569 1.00 66.12 84 ILE A O 1
ATOM 729 N N . GLU A 1 85 ? 7.187 -0.112 4.869 1.00 66.50 85 GLU A N 1
ATOM 730 C CA . GLU A 1 85 ? 6.865 -0.294 6.282 1.00 66.50 85 GLU A CA 1
ATOM 731 C C . GLU A 1 85 ? 7.258 0.964 7.063 1.00 66.50 85 GLU A C 1
ATOM 733 O O . GLU A 1 85 ? 6.382 1.589 7.648 1.00 66.50 85 GLU A O 1
ATOM 738 N N . LEU A 1 86 ? 8.509 1.431 6.969 1.00 68.94 86 LEU A N 1
ATOM 739 C CA . LEU A 1 86 ? 8.959 2.655 7.647 1.00 68.94 86 LEU A CA 1
ATOM 740 C C . LEU A 1 86 ? 8.101 3.881 7.317 1.00 68.94 86 LEU A C 1
ATOM 742 O O . LEU A 1 86 ? 7.670 4.593 8.220 1.00 68.94 86 LEU A O 1
ATOM 746 N N . LYS A 1 87 ? 7.798 4.117 6.037 1.00 69.88 87 LYS A N 1
ATOM 747 C CA . LYS A 1 87 ? 6.986 5.276 5.651 1.00 69.88 87 LYS A CA 1
ATOM 748 C C . LYS A 1 87 ? 5.515 5.146 6.078 1.00 69.88 87 LYS A C 1
ATOM 750 O O . LYS A 1 87 ? 4.881 6.164 6.351 1.00 69.88 87 LYS A O 1
ATOM 755 N N . ILE A 1 88 ? 4.963 3.930 6.162 1.00 69.81 88 ILE A N 1
ATOM 756 C CA . ILE A 1 88 ? 3.645 3.697 6.774 1.00 69.81 88 ILE A CA 1
ATOM 757 C C . ILE A 1 88 ? 3.700 4.108 8.241 1.00 69.81 88 ILE A C 1
ATOM 759 O O . ILE A 1 88 ? 2.855 4.882 8.678 1.00 69.81 88 ILE A O 1
ATOM 763 N N . LEU A 1 89 ? 4.708 3.648 8.981 1.00 70.31 89 LEU A N 1
ATOM 764 C CA . LEU A 1 89 ? 4.867 3.982 10.396 1.00 70.31 89 LEU A CA 1
ATOM 765 C C . LEU A 1 89 ? 5.009 5.491 10.615 1.00 70.31 89 LEU A C 1
ATOM 767 O O . LEU A 1 89 ? 4.306 6.049 11.455 1.00 70.31 89 LEU A O 1
ATOM 771 N N . GLU A 1 90 ? 5.825 6.171 9.805 1.00 71.62 90 GLU A N 1
ATOM 772 C CA . GLU A 1 90 ? 5.946 7.634 9.834 1.00 71.62 90 GLU A CA 1
ATOM 773 C C . GLU A 1 90 ? 4.604 8.334 9.597 1.00 71.62 90 GLU A C 1
ATOM 775 O O . GLU A 1 90 ? 4.282 9.316 10.268 1.00 71.62 90 GLU A O 1
ATOM 780 N N . LEU A 1 91 ? 3.809 7.854 8.638 1.00 70.44 91 LEU A N 1
ATOM 781 C CA . LEU A 1 91 ? 2.511 8.440 8.326 1.00 70.44 91 LEU A CA 1
ATOM 782 C C . LEU A 1 91 ? 1.508 8.229 9.467 1.00 70.44 91 LEU A C 1
ATOM 784 O O . LEU A 1 91 ? 0.789 9.159 9.836 1.00 70.44 91 LEU A O 1
ATOM 788 N N . LEU A 1 92 ? 1.478 7.038 10.064 1.00 69.94 92 LEU A N 1
ATOM 789 C CA . LEU A 1 92 ? 0.641 6.761 11.231 1.00 69.94 92 LEU A CA 1
ATOM 790 C C . LEU A 1 92 ? 1.042 7.613 12.431 1.00 69.94 92 LEU A C 1
ATOM 792 O O . LEU A 1 92 ? 0.170 8.112 13.141 1.00 69.94 92 LEU A O 1
ATOM 796 N N . TYR A 1 93 ? 2.341 7.847 12.610 1.00 68.75 93 TYR A N 1
ATOM 797 C CA . TYR A 1 93 ? 2.858 8.707 13.667 1.00 68.75 93 TYR A CA 1
ATOM 798 C C . TYR A 1 93 ? 2.440 10.164 13.444 1.00 68.75 93 TYR A C 1
ATOM 800 O O . TYR A 1 93 ? 1.803 10.768 14.306 1.00 68.75 93 TYR A O 1
ATOM 808 N N . LYS A 1 94 ? 2.674 10.703 12.239 1.00 73.31 94 LYS A N 1
ATOM 809 C CA . LYS A 1 94 ? 2.288 12.076 11.857 1.00 73.31 94 LYS A CA 1
ATOM 810 C C . LYS A 1 94 ? 0.783 12.323 11.954 1.00 73.31 94 LYS A C 1
ATOM 812 O O . LYS A 1 94 ? 0.360 13.416 12.310 1.00 73.31 94 LYS A O 1
ATOM 817 N N . THR A 1 95 ? -0.032 11.313 11.654 1.00 67.62 95 THR A N 1
ATOM 818 C CA . THR A 1 95 ? -1.502 11.398 11.728 1.00 67.62 95 THR A CA 1
ATOM 819 C C . THR A 1 95 ? -2.066 11.050 13.110 1.00 67.62 95 THR A C 1
ATOM 821 O O . THR A 1 95 ? -3.282 10.886 13.247 1.00 67.62 95 THR A O 1
ATOM 824 N N . ARG A 1 96 ? -1.202 10.934 14.134 1.00 71.31 96 ARG A N 1
ATOM 825 C CA . ARG A 1 96 ? -1.548 10.581 15.521 1.00 71.31 96 ARG A CA 1
ATOM 826 C C . ARG A 1 96 ? -2.400 9.310 15.629 1.00 71.31 96 ARG A C 1
ATOM 828 O O . ARG A 1 96 ? -3.234 9.166 16.520 1.00 71.31 96 ARG A O 1
ATOM 835 N N . LYS A 1 97 ? -2.189 8.339 14.737 1.00 69.00 97 LYS A N 1
ATOM 836 C CA . LYS A 1 97 ? -2.820 7.010 14.794 1.00 69.00 97 LYS A CA 1
ATOM 837 C C . LYS A 1 97 ? -2.058 6.102 15.762 1.00 69.00 97 LYS A C 1
ATOM 839 O O . LYS A 1 97 ? -1.609 5.019 15.403 1.00 69.00 97 LYS A O 1
ATOM 844 N N . ILE A 1 98 ? -1.928 6.559 17.007 1.00 69.06 98 ILE A N 1
ATOM 845 C CA . ILE A 1 98 ? -1.160 5.903 18.075 1.00 69.06 98 ILE A CA 1
ATOM 846 C C . ILE A 1 98 ? -1.706 4.503 18.373 1.00 69.06 98 ILE A C 1
ATOM 848 O O . ILE A 1 98 ? -0.934 3.559 18.509 1.00 69.06 98 ILE A O 1
ATOM 852 N N . THR A 1 99 ? -3.031 4.335 18.399 1.00 65.19 99 THR A N 1
ATOM 853 C CA . THR A 1 99 ? -3.673 3.022 18.581 1.00 65.19 99 THR A CA 1
ATOM 854 C C . THR A 1 99 ? -3.295 2.042 17.476 1.00 65.19 99 THR A C 1
ATOM 856 O O . THR A 1 99 ? -3.016 0.883 17.772 1.00 65.19 99 THR A O 1
ATOM 859 N N . ALA A 1 100 ? -3.210 2.520 16.230 1.00 62.75 100 ALA A N 1
ATOM 860 C CA . ALA A 1 100 ? -2.776 1.699 15.111 1.00 62.75 100 ALA A CA 1
ATOM 861 C C . ALA A 1 100 ? -1.335 1.245 15.314 1.00 62.75 100 ALA A C 1
ATOM 863 O O . ALA A 1 100 ? -1.078 0.050 15.300 1.00 62.75 100 ALA A O 1
ATOM 864 N N . LEU A 1 101 ? -0.423 2.181 15.599 1.00 64.62 101 LEU A N 1
ATOM 865 C CA . LEU A 1 101 ? 0.994 1.900 15.849 1.00 64.62 101 LEU A CA 1
ATOM 866 C C . LEU A 1 101 ? 1.214 0.916 17.006 1.00 64.62 101 LEU A C 1
ATOM 868 O O . LEU A 1 101 ? 1.967 -0.042 16.849 1.00 64.62 101 LEU A O 1
ATOM 872 N N . ARG A 1 102 ? 0.506 1.091 18.128 1.00 64.44 102 ARG A N 1
ATOM 873 C CA . ARG A 1 102 ? 0.531 0.138 19.250 1.00 64.44 102 ARG A CA 1
ATOM 874 C C . ARG A 1 102 ? 0.011 -1.239 18.830 1.00 64.44 102 ARG A C 1
ATOM 876 O O . ARG A 1 102 ? 0.602 -2.250 19.193 1.00 64.44 102 ARG A O 1
ATOM 883 N N . GLY A 1 103 ? -1.037 -1.287 18.003 1.00 58.28 103 GLY A N 1
ATOM 884 C CA . GLY A 1 103 ? -1.534 -2.518 17.380 1.00 58.28 103 GLY A CA 1
ATOM 885 C C . GLY A 1 103 ? -0.514 -3.214 16.469 1.00 58.28 103 GLY A C 1
ATOM 886 O O . GLY A 1 103 ? -0.628 -4.415 16.236 1.00 58.28 103 GLY A O 1
ATOM 887 N N . LEU A 1 104 ? 0.514 -2.495 16.004 1.00 60.38 104 LEU A N 1
ATOM 888 C CA . LEU A 1 104 ? 1.635 -3.048 15.234 1.00 60.38 104 LEU A CA 1
ATOM 889 C C . LEU A 1 104 ? 2.786 -3.553 16.114 1.00 60.38 104 LEU A C 1
ATOM 891 O O . LEU A 1 104 ? 3.813 -3.970 15.578 1.00 60.38 104 LEU A O 1
ATOM 895 N N . GLY A 1 105 ? 2.634 -3.514 17.442 1.00 54.84 105 GLY A N 1
ATOM 896 C CA . GLY A 1 105 ? 3.692 -3.855 18.393 1.00 54.84 105 GLY A CA 1
ATOM 897 C C . GLY A 1 105 ? 4.794 -2.799 18.476 1.00 54.84 105 GLY A C 1
ATOM 898 O O . GLY A 1 105 ? 5.899 -3.111 18.907 1.00 54.84 105 GLY A O 1
ATOM 899 N N . ILE A 1 106 ? 4.519 -1.570 18.030 1.00 64.75 106 ILE A N 1
ATOM 900 C CA . ILE A 1 106 ? 5.462 -0.459 18.142 1.00 64.75 106 ILE A CA 1
ATOM 901 C C . ILE A 1 106 ? 5.207 0.236 19.465 1.00 64.75 106 ILE A C 1
ATOM 903 O O . ILE A 1 106 ? 4.156 0.850 19.678 1.00 64.75 106 ILE A O 1
ATOM 907 N N . GLU A 1 107 ? 6.191 0.132 20.347 1.00 62.97 107 GLU A N 1
ATOM 908 C CA . GLU A 1 107 ? 6.257 0.935 21.554 1.00 62.97 107 GLU A CA 1
ATOM 909 C C . GLU A 1 107 ? 6.584 2.372 21.150 1.00 62.97 107 GLU A C 1
ATOM 911 O O . GLU A 1 107 ? 7.579 2.646 20.481 1.00 62.97 107 GLU A O 1
ATOM 916 N N . ILE A 1 108 ? 5.683 3.287 21.492 1.00 62.81 108 ILE A N 1
ATOM 917 C CA . ILE A 1 108 ? 5.889 4.719 21.299 1.00 62.81 108 ILE A CA 1
ATOM 918 C C . ILE A 1 108 ? 6.248 5.265 22.665 1.00 62.81 108 ILE A C 1
ATOM 920 O O . ILE A 1 108 ? 5.380 5.317 23.540 1.00 62.81 108 ILE A O 1
ATOM 924 N N . GLU A 1 109 ? 7.510 5.650 22.830 1.00 56.47 109 GLU A N 1
ATOM 925 C CA . GLU A 1 109 ? 7.948 6.448 23.969 1.00 56.47 109 GLU A CA 1
ATOM 926 C C . GLU A 1 109 ? 7.199 7.782 23.910 1.00 56.47 109 GLU A C 1
ATOM 928 O O . GLU A 1 109 ? 7.329 8.579 22.978 1.00 56.47 109 GLU A O 1
ATOM 933 N N . SER A 1 110 ? 6.269 7.942 24.841 1.00 49.09 110 SER A N 1
ATOM 934 C CA . SER A 1 110 ? 5.329 9.048 24.873 1.00 49.09 110 SER A CA 1
ATOM 935 C C . SER A 1 110 ? 5.951 10.259 25.558 1.00 49.09 110 SER A C 1
ATOM 937 O O . SER A 1 110 ? 5.884 10.342 26.776 1.00 49.09 110 SER A O 1
ATOM 939 N N . ASP A 1 111 ? 6.447 11.200 24.754 1.00 50.81 111 ASP A N 1
ATOM 940 C CA . ASP A 1 111 ? 6.554 12.633 25.099 1.00 50.81 111 ASP A CA 1
ATOM 941 C C . ASP A 1 111 ? 5.612 13.487 24.221 1.00 50.81 111 ASP A C 1
ATOM 943 O O . ASP A 1 111 ? 5.765 14.698 24.081 1.00 50.81 111 ASP A O 1
ATOM 947 N N . ILE A 1 112 ? 4.637 12.860 23.554 1.00 50.44 112 ILE A N 1
ATOM 948 C CA . ILE A 1 112 ? 3.687 13.570 22.692 1.00 50.44 112 ILE A CA 1
ATOM 949 C C . ILE A 1 112 ? 2.409 13.788 23.486 1.00 50.44 112 ILE A C 1
ATOM 951 O O . ILE A 1 112 ? 1.537 12.919 23.525 1.00 50.44 112 ILE A O 1
ATOM 955 N N . ASP A 1 113 ? 2.358 14.951 24.124 1.00 42.88 113 ASP A N 1
ATOM 956 C CA . ASP A 1 113 ? 1.243 15.446 24.918 1.00 42.88 113 ASP A CA 1
ATOM 957 C C . ASP A 1 113 ? -0.118 15.280 24.226 1.00 42.88 113 ASP A C 1
ATOM 959 O O . ASP A 1 113 ? -0.293 15.527 23.023 1.00 42.88 113 ASP A O 1
ATOM 963 N N . GLU A 1 114 ? -1.096 14.892 25.044 1.00 40.03 114 GLU A N 1
ATOM 964 C CA . GLU A 1 114 ? -2.522 15.037 24.781 1.00 40.03 114 GLU A CA 1
ATOM 965 C C . GLU A 1 114 ? -2.833 16.507 24.454 1.00 40.03 114 GLU A C 1
ATOM 967 O O . GLU A 1 114 ? -2.803 17.368 25.331 1.00 40.03 114 GLU A O 1
ATOM 972 N N . VAL A 1 115 ? -3.142 16.800 23.187 1.00 38.75 115 VAL A N 1
ATOM 973 C CA . VAL A 1 115 ? -3.792 18.056 22.766 1.00 38.75 115 VAL A CA 1
ATOM 974 C C . VAL A 1 115 ? -4.896 17.734 21.785 1.00 38.75 115 VAL A C 1
ATOM 976 O O . VAL A 1 115 ? -4.559 17.105 20.747 1.00 38.75 115 VAL A O 1
#

Sequence (115 aa):
MIDGIQLLKSKNRYYLTFLLSEKITDRRYNLGLRAYPKLFKRDKVELFSSQSYDEIEFTNLDKDYGNIRRLIREHIEEERIKRIELKILELLYKTRKITALRGLGIEIESDIDEV

Radius of gyration: 15.05 Å; chains: 1; bounding box: 31×30×46 Å